Protein AF-A0A8C6MBT6-F1 (afdb_monomer_lite)

Organism: Nothobranchius furzeri (NCBI:txid105023)

Sequence (69 aa):
MDLRGLLLVCAVSRVWGYPSGKVTGSCSDLTPQHSRLARTTQSPYTVTTDKSSYGLGEQVTGKLGADVD

Foldseek 3Di:
DDPVVVVVVVPPDPPPCPPVNDPPPCVPPVDPPDPDDDDPDDDQKDKDWPDPDDDPPDDTDIDIDGNDD

Radius of gyration: 20.92 Å; chains: 1; bounding box: 51×43×39 Å

Secondary structure (DSSP, 8-state):
--HHHHHHHHHS------TT---TTT-SS-----SSPPP-SPPSEEEEES-S---TTPPP-EEEEE---

Structure (mmCIF, N/CA/C/O backbone):
data_AF-A0A8C6MBT6-F1
#
_entry.id   AF-A0A8C6MBT6-F1
#
loop_
_atom_site.group_PDB
_atom_site.id
_atom_site.type_symbol
_atom_site.label_atom_id
_atom_site.label_alt_id
_atom_site.label_comp_id
_atom_site.label_asym_id
_atom_site.label_entity_id
_atom_site.label_seq_id
_atom_site.pdbx_PDB_ins_code
_atom_site.Cartn_x
_atom_site.Cartn_y
_atom_site.Cartn_z
_atom_site.occupancy
_atom_site.B_iso_or_equiv
_atom_site.auth_seq_id
_atom_site.auth_comp_id
_atom_site.auth_asym_id
_atom_site.auth_atom_id
_atom_site.pdbx_PDB_model_num
ATOM 1 N N . MET A 1 1 ? -34.000 -20.755 24.697 1.00 56.47 1 MET A N 1
ATOM 2 C CA . MET A 1 1 ? -33.080 -20.415 23.589 1.00 56.47 1 MET A CA 1
ATOM 3 C C . MET A 1 1 ? -33.810 -20.770 22.305 1.00 56.47 1 MET A C 1
ATOM 5 O O . MET A 1 1 ? -33.993 -21.949 22.040 1.00 56.47 1 MET A O 1
ATOM 9 N N . ASP A 1 2 ? -34.364 -19.771 21.615 1.00 80.12 2 ASP A N 1
ATOM 10 C CA . ASP A 1 2 ? -35.291 -19.971 20.494 1.00 80.12 2 ASP A CA 1
ATOM 11 C C . ASP A 1 2 ? -34.657 -20.686 19.296 1.00 80.12 2 ASP A C 1
ATOM 13 O O . ASP A 1 2 ? -33.531 -20.384 18.895 1.00 80.12 2 ASP A O 1
ATOM 17 N N . LEU A 1 3 ? -35.433 -21.576 18.670 1.00 69.31 3 LEU A N 1
ATOM 18 C CA . LEU A 1 3 ? -35.036 -22.370 17.500 1.00 69.31 3 LEU A CA 1
ATOM 19 C C . LEU A 1 3 ? -34.571 -21.490 16.324 1.00 69.31 3 LEU A C 1
ATOM 21 O O . LEU A 1 3 ? -33.666 -21.856 15.578 1.00 69.31 3 LEU A O 1
ATOM 25 N N . ARG A 1 4 ? -35.142 -20.283 16.204 1.00 72.69 4 ARG A N 1
ATOM 26 C CA . ARG A 1 4 ? -34.748 -19.277 15.202 1.00 72.69 4 ARG A CA 1
ATOM 27 C C . ARG A 1 4 ? -33.328 -18.752 15.434 1.00 72.69 4 ARG A C 1
ATOM 29 O O . ARG A 1 4 ? -32.604 -18.529 14.469 1.00 72.69 4 ARG A O 1
ATOM 36 N N . GLY A 1 5 ? -32.922 -18.587 16.695 1.00 70.62 5 GLY A N 1
ATOM 37 C CA . GLY A 1 5 ? -31.564 -18.172 17.053 1.00 70.62 5 GLY A CA 1
ATOM 38 C C . GLY A 1 5 ? -30.531 -19.255 16.747 1.00 70.62 5 GLY A C 1
ATOM 39 O O . GLY A 1 5 ? -29.450 -18.949 16.251 1.00 70.62 5 GLY A O 1
ATOM 40 N N . LEU A 1 6 ? -30.890 -20.526 16.961 1.00 69.94 6 LEU A N 1
ATOM 41 C CA . LEU A 1 6 ? -30.025 -21.665 16.647 1.00 69.94 6 LEU A CA 1
ATOM 42 C C . LEU A 1 6 ? -29.782 -21.801 15.132 1.00 69.94 6 LEU A C 1
ATOM 44 O O . LEU A 1 6 ? -28.649 -22.005 14.705 1.00 69.94 6 LEU A O 1
ATOM 48 N N . LEU A 1 7 ? -30.825 -21.614 14.315 1.00 69.69 7 LEU A N 1
ATOM 49 C CA . LEU A 1 7 ? -30.737 -21.703 12.854 1.00 69.69 7 LEU A CA 1
ATOM 50 C C . LEU A 1 7 ? -29.805 -20.636 12.251 1.00 69.69 7 LEU A C 1
ATOM 52 O O . LEU A 1 7 ? -29.043 -20.934 11.334 1.00 69.69 7 LEU A O 1
ATOM 56 N N . LEU A 1 8 ? -29.827 -19.412 12.789 1.00 66.31 8 LEU A N 1
ATOM 57 C CA . LEU A 1 8 ? -28.953 -18.321 12.341 1.00 66.31 8 LEU A CA 1
ATOM 58 C C . LEU A 1 8 ? -27.473 -18.625 12.600 1.00 66.31 8 LEU A C 1
ATOM 60 O O . LEU A 1 8 ? -26.649 -18.373 11.728 1.00 66.31 8 LEU A O 1
ATOM 64 N N . VAL A 1 9 ? -27.138 -19.226 13.746 1.00 67.50 9 VAL A N 1
ATOM 65 C CA . VAL A 1 9 ? -25.760 -19.625 14.096 1.00 67.50 9 VAL A CA 1
ATOM 66 C C . VAL A 1 9 ? -25.253 -20.783 13.229 1.00 67.50 9 VAL A C 1
ATOM 68 O O . VAL A 1 9 ? -24.057 -20.882 12.968 1.00 67.50 9 VAL A O 1
ATOM 71 N N . CYS A 1 10 ? -26.142 -21.650 12.745 1.00 65.19 10 CYS A N 1
ATOM 72 C CA . CYS A 1 10 ? -25.777 -22.721 11.816 1.00 65.19 10 CYS A CA 1
ATOM 73 C C . CYS A 1 10 ? -25.628 -22.234 10.364 1.00 65.19 10 CYS A C 1
ATOM 75 O O . CYS A 1 10 ? -24.906 -22.857 9.590 1.00 65.19 10 CYS A O 1
ATOM 77 N N . ALA A 1 11 ? -26.299 -21.136 9.997 1.00 64.12 11 ALA A N 1
ATOM 78 C CA . ALA A 1 11 ? -26.296 -20.575 8.646 1.00 64.12 11 ALA A CA 1
ATOM 79 C C . ALA A 1 11 ? -25.164 -19.564 8.386 1.00 64.12 11 ALA A C 1
ATOM 81 O O . ALA A 1 11 ? -24.917 -19.217 7.230 1.00 64.12 11 ALA A O 1
ATOM 82 N N . VAL A 1 12 ? -24.455 -19.090 9.420 1.00 61.84 12 VAL A N 1
ATOM 83 C CA . VAL A 1 12 ? -23.223 -18.317 9.210 1.00 61.84 12 VAL A CA 1
ATOM 84 C C . VAL A 1 12 ? -22.142 -19.263 8.708 1.00 61.84 12 VAL A C 1
ATOM 86 O O . VAL A 1 12 ? -21.563 -20.039 9.470 1.00 61.84 12 VAL A O 1
ATOM 89 N N . SER A 1 13 ? -21.853 -19.180 7.410 1.00 57.84 13 SER A N 1
ATOM 90 C CA . SER A 1 13 ? -20.635 -19.724 6.822 1.00 57.84 13 SER A CA 1
ATOM 91 C C . SER A 1 13 ? -19.472 -19.367 7.740 1.00 57.84 13 SER A C 1
ATOM 93 O O . SER A 1 13 ? -19.237 -18.188 8.009 1.00 57.84 13 SER A O 1
ATOM 95 N N . ARG A 1 14 ? -18.767 -20.376 8.263 1.00 54.47 14 ARG A N 1
ATOM 96 C CA . ARG A 1 14 ? -17.515 -20.183 8.998 1.00 54.47 14 ARG A CA 1
ATOM 97 C C . ARG A 1 14 ? -16.572 -19.416 8.075 1.00 54.47 14 ARG A C 1
ATOM 99 O O . ARG A 1 14 ? -15.919 -20.013 7.227 1.00 54.47 14 ARG A O 1
ATOM 106 N N . VAL A 1 15 ? -16.518 -18.095 8.219 1.00 54.00 15 VAL A N 1
ATOM 107 C CA . VAL A 1 15 ? -15.517 -17.280 7.542 1.00 54.00 15 VAL A CA 1
ATOM 108 C C . VAL A 1 15 ? -14.211 -17.626 8.236 1.00 54.00 15 VAL A C 1
ATOM 110 O O . VAL A 1 15 ? -13.925 -17.152 9.334 1.00 54.00 15 VAL A O 1
ATOM 113 N N . TRP A 1 16 ? -13.467 -18.568 7.666 1.00 51.19 16 TRP A N 1
ATOM 114 C CA . TRP A 1 16 ? -12.121 -18.860 8.128 1.00 51.19 16 TRP A CA 1
ATOM 115 C C . TRP A 1 16 ? -11.247 -17.693 7.699 1.00 51.19 16 TRP A C 1
ATOM 117 O O . TRP A 1 16 ? -10.712 -17.659 6.594 1.00 51.19 16 TRP A O 1
ATOM 127 N N . GLY A 1 17 ? -11.138 -16.701 8.581 1.00 52.66 17 GLY A N 1
ATOM 128 C CA . GLY A 1 17 ? -10.020 -15.780 8.526 1.00 52.66 17 GLY A CA 1
ATOM 129 C C . GLY A 1 17 ? -8.753 -16.614 8.644 1.00 52.66 17 GLY A C 1
ATOM 130 O O . GLY A 1 17 ? -8.575 -17.341 9.622 1.00 52.66 17 GLY A O 1
ATOM 131 N N . TYR A 1 18 ? -7.894 -16.566 7.629 1.00 54.19 18 TYR A N 1
ATOM 132 C CA . TYR A 1 18 ? -6.573 -17.165 7.744 1.00 54.19 18 TYR A CA 1
ATOM 133 C C . TYR A 1 18 ? -5.882 -16.557 8.9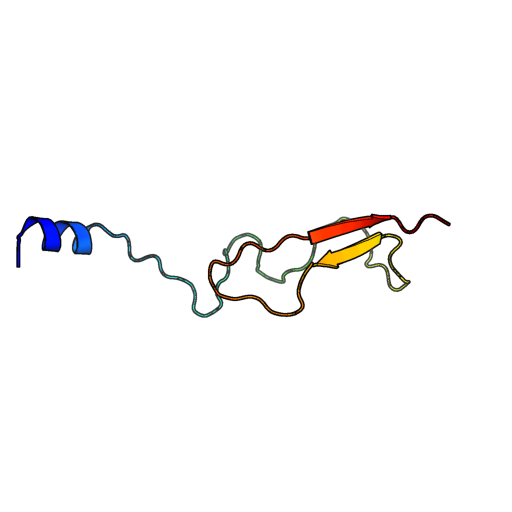75 1.00 54.19 18 TYR A C 1
ATOM 135 O O . TYR A 1 18 ? -5.996 -15.346 9.168 1.00 54.19 18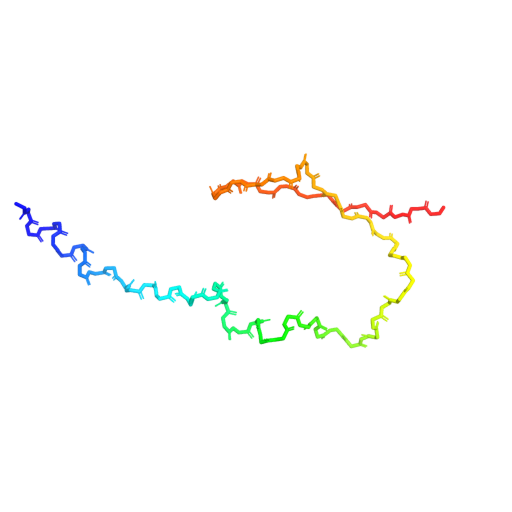 TYR A O 1
ATOM 143 N N . PRO A 1 19 ? -5.142 -17.331 9.787 1.00 48.09 19 PRO A N 1
ATOM 144 C CA . PRO A 1 19 ? -4.410 -16.799 10.941 1.00 48.09 19 PRO A CA 1
ATOM 145 C C . PRO A 1 19 ? -3.472 -15.626 10.596 1.00 48.09 19 PRO A C 1
ATOM 147 O O . PRO A 1 19 ? -3.097 -14.856 11.471 1.00 48.09 19 PRO A O 1
ATOM 150 N N . SER A 1 20 ? -3.120 -15.471 9.313 1.00 56.78 20 SER A N 1
ATOM 151 C CA . SER A 1 20 ? -2.336 -14.361 8.765 1.00 56.78 20 SER A CA 1
ATOM 152 C C . SER A 1 20 ? -3.154 -13.192 8.180 1.00 56.78 20 SER A C 1
ATOM 154 O O . SER A 1 20 ? -2.556 -12.253 7.667 1.00 56.78 20 SER A O 1
ATOM 156 N N . GLY A 1 21 ? -4.490 -13.267 8.133 1.00 53.19 21 GLY A N 1
ATOM 157 C CA . GLY A 1 21 ? -5.378 -12.224 7.594 1.00 53.19 21 GLY A CA 1
ATOM 158 C C . GLY A 1 21 ? -5.368 -12.020 6.067 1.00 53.19 21 GLY A C 1
ATOM 159 O O . GLY A 1 21 ? -5.834 -10.987 5.597 1.00 53.19 21 GLY A O 1
ATOM 160 N N . LYS A 1 22 ? -4.831 -12.955 5.265 1.00 54.78 22 LYS A N 1
ATOM 161 C CA . LYS A 1 22 ? -4.596 -12.738 3.819 1.00 54.78 22 LYS A CA 1
ATOM 162 C C . LYS A 1 22 ? -5.803 -13.068 2.927 1.00 54.78 22 LYS A C 1
ATOM 164 O O . LYS A 1 22 ? -6.363 -14.158 3.010 1.00 54.78 22 LYS A O 1
ATOM 169 N N . VAL A 1 23 ? -6.108 -12.158 1.996 1.00 56.12 23 VAL A N 1
ATOM 170 C CA . VAL A 1 23 ? -6.977 -12.376 0.824 1.00 56.12 23 VAL A CA 1
ATOM 171 C C . VAL A 1 23 ? -6.164 -13.162 -0.210 1.00 56.12 23 VAL A C 1
ATOM 173 O O . VAL A 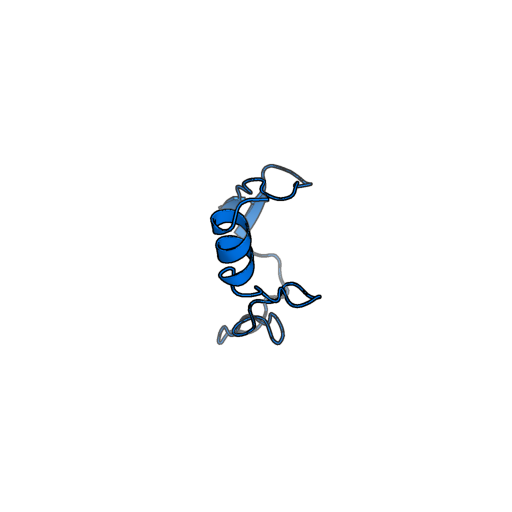1 23 ? -5.244 -12.642 -0.837 1.00 56.12 23 VAL A O 1
ATOM 176 N N . THR A 1 24 ? -6.429 -14.457 -0.336 1.00 53.47 24 THR A N 1
ATOM 177 C CA . THR A 1 24 ? -5.499 -15.465 -0.880 1.00 53.47 24 THR A CA 1
ATOM 178 C C . THR A 1 24 ? -5.275 -15.461 -2.402 1.00 53.47 24 THR A C 1
ATOM 180 O O . THR A 1 24 ? -4.657 -16.383 -2.918 1.00 53.47 24 THR A O 1
ATOM 183 N N . GLY A 1 25 ? -5.678 -14.410 -3.123 1.00 53.66 25 GLY A N 1
ATOM 184 C CA . GLY A 1 25 ? -5.351 -14.229 -4.549 1.00 53.66 25 GLY A CA 1
ATOM 185 C C . GLY A 1 25 ? -4.183 -13.272 -4.820 1.00 53.66 25 GLY A C 1
ATOM 186 O O . GLY A 1 25 ? -3.328 -13.562 -5.648 1.00 53.66 25 GLY A O 1
ATOM 187 N N . SER A 1 26 ? -4.114 -12.143 -4.105 1.00 53.47 26 SER A N 1
ATOM 188 C CA . SER A 1 26 ? -3.137 -11.065 -4.369 1.00 53.47 26 SER A CA 1
ATOM 189 C C . SER A 1 26 ? -1.982 -11.005 -3.367 1.00 53.47 26 SER A C 1
ATOM 191 O O . SER A 1 26 ? -1.088 -10.177 -3.502 1.00 53.47 26 SER A O 1
ATOM 193 N N . CYS A 1 27 ? -1.997 -11.847 -2.332 1.00 54.34 27 CYS A N 1
ATOM 194 C CA . CYS A 1 27 ? -1.090 -11.720 -1.194 1.00 54.34 27 CYS A CA 1
ATOM 195 C C . CYS A 1 27 ? -0.034 -12.833 -1.097 1.00 54.34 27 CYS A C 1
ATOM 197 O O . CYS A 1 27 ? 0.407 -13.103 0.016 1.00 54.34 27 CYS A O 1
ATOM 199 N N . SER A 1 28 ? 0.383 -13.506 -2.175 1.00 63.31 28 SER A N 1
ATOM 200 C CA . SER A 1 28 ? 1.461 -14.513 -2.086 1.00 63.31 28 SER A CA 1
ATOM 201 C C . SER A 1 28 ? 2.745 -13.890 -1.521 1.00 63.31 28 SER A C 1
ATOM 203 O O . SER A 1 28 ? 3.130 -14.180 -0.387 1.00 63.31 28 SER A O 1
ATOM 205 N N . ASP A 1 29 ? 3.329 -12.948 -2.254 1.00 70.00 29 ASP A N 1
ATOM 206 C CA . ASP A 1 29 ? 4.602 -12.291 -1.941 1.00 70.00 29 ASP A CA 1
ATOM 207 C C . ASP A 1 29 ? 4.457 -10.784 -1.655 1.00 70.00 29 ASP A C 1
ATOM 209 O O . ASP A 1 29 ? 5.448 -10.135 -1.334 1.00 70.00 29 ASP A O 1
ATOM 213 N N . LEU A 1 30 ? 3.234 -10.229 -1.744 1.00 68.50 30 LEU A N 1
ATOM 214 C CA . LEU A 1 30 ? 2.953 -8.782 -1.659 1.00 68.50 30 LEU A CA 1
ATOM 215 C C . LEU A 1 30 ? 3.790 -7.947 -2.646 1.00 68.50 30 LEU A C 1
ATOM 217 O O . LEU A 1 30 ? 3.933 -6.738 -2.466 1.00 68.50 30 LEU A O 1
ATOM 221 N N . THR A 1 31 ? 4.342 -8.579 -3.683 1.00 71.44 31 THR A N 1
ATOM 222 C CA . THR A 1 31 ? 5.203 -7.921 -4.656 1.00 71.44 31 THR A CA 1
ATOM 223 C C . THR A 1 31 ? 4.324 -7.250 -5.706 1.00 71.44 31 THR A C 1
ATOM 225 O O . THR A 1 31 ? 3.541 -7.927 -6.379 1.00 71.44 31 THR A O 1
ATOM 228 N N . PRO A 1 32 ? 4.426 -5.921 -5.886 1.00 71.62 32 PRO A N 1
ATOM 229 C CA . PRO A 1 32 ? 3.720 -5.244 -6.961 1.00 71.62 32 PRO A CA 1
ATOM 230 C C . PRO A 1 32 ? 4.187 -5.795 -8.314 1.00 71.62 32 PRO A C 1
ATOM 232 O O . PRO A 1 32 ? 5.347 -5.649 -8.693 1.00 71.62 32 PRO A O 1
ATOM 235 N N . GLN A 1 33 ? 3.287 -6.422 -9.070 1.00 74.50 33 GLN A N 1
ATOM 236 C CA . GLN A 1 33 ? 3.589 -7.002 -10.386 1.00 74.50 33 GLN A CA 1
ATOM 237 C C . GLN A 1 33 ? 3.580 -5.944 -11.500 1.00 74.50 33 GLN A C 1
ATOM 239 O O . GLN A 1 33 ? 3.007 -6.136 -12.571 1.00 74.50 33 GLN A O 1
ATOM 244 N N . HIS A 1 34 ? 4.195 -4.788 -11.255 1.00 73.69 34 HIS A N 1
ATOM 245 C CA . HIS A 1 34 ? 4.381 -3.783 -12.292 1.00 73.69 34 HIS A CA 1
ATOM 246 C C . HIS A 1 34 ? 5.613 -4.128 -13.138 1.00 73.69 34 HIS A C 1
ATOM 248 O O . HIS A 1 34 ? 6.670 -4.472 -12.613 1.00 73.69 34 HIS A O 1
ATOM 254 N N . SER A 1 35 ? 5.514 -3.998 -14.463 1.00 81.31 35 SER A N 1
ATOM 255 C CA . SER A 1 35 ? 6.583 -4.310 -15.434 1.00 81.31 35 SER A CA 1
ATOM 256 C C . SER A 1 35 ? 7.722 -3.272 -15.445 1.00 81.31 35 SER A C 1
ATOM 258 O O . SER A 1 35 ? 8.188 -2.838 -16.502 1.00 81.31 35 SER A O 1
ATOM 260 N N . ARG A 1 36 ? 8.110 -2.781 -14.269 1.00 80.88 36 ARG A N 1
ATOM 261 C CA . ARG A 1 36 ? 9.125 -1.752 -14.034 1.00 80.88 36 ARG A CA 1
ATOM 262 C C . ARG A 1 36 ? 9.970 -2.150 -12.833 1.00 80.88 36 ARG A C 1
ATOM 264 O O . ARG A 1 36 ? 9.464 -2.759 -11.894 1.00 80.88 36 ARG A O 1
ATOM 271 N N . LEU A 1 37 ? 11.249 -1.788 -12.881 1.00 84.31 37 LEU A N 1
ATOM 272 C CA . LEU A 1 37 ? 12.172 -1.999 -11.772 1.00 84.31 37 LEU A CA 1
ATOM 273 C C . LEU A 1 37 ? 11.770 -1.135 -10.571 1.00 84.31 37 LEU A C 1
ATOM 275 O O . LEU A 1 37 ? 11.243 -0.033 -10.739 1.00 84.31 37 LEU A O 1
ATOM 279 N N . ALA A 1 38 ? 12.041 -1.640 -9.368 1.00 83.06 38 ALA A N 1
ATOM 280 C CA . ALA A 1 38 ? 11.862 -0.877 -8.143 1.00 83.06 38 ALA A CA 1
ATOM 281 C C . ALA A 1 38 ? 12.750 0.372 -8.168 1.00 83.06 38 ALA A C 1
ATOM 283 O O . ALA A 1 38 ? 13.918 0.321 -8.564 1.00 83.06 38 ALA A O 1
ATOM 284 N N . ARG A 1 39 ? 12.196 1.501 -7.733 1.00 84.94 39 ARG A N 1
ATOM 285 C CA . ARG A 1 39 ? 12.955 2.739 -7.606 1.00 84.94 39 ARG A CA 1
ATOM 286 C C . ARG A 1 39 ? 13.665 2.775 -6.258 1.00 84.94 39 ARG A C 1
ATOM 288 O O . ARG A 1 39 ? 13.034 2.572 -5.229 1.00 84.94 39 ARG A O 1
ATOM 295 N N . THR A 1 40 ? 14.966 3.047 -6.279 1.00 88.50 40 THR A N 1
ATOM 296 C CA . THR A 1 40 ? 15.820 3.134 -5.079 1.00 88.50 40 THR A CA 1
ATOM 297 C C . THR A 1 40 ? 16.089 4.571 -4.632 1.00 88.50 40 THR A C 1
ATOM 299 O O . THR A 1 40 ? 16.659 4.790 -3.568 1.00 88.50 40 THR A O 1
ATOM 302 N N . THR A 1 41 ? 15.683 5.556 -5.434 1.00 89.75 41 THR A N 1
ATOM 303 C CA . THR A 1 41 ? 15.742 6.985 -5.109 1.00 89.75 41 THR A CA 1
ATOM 304 C C . THR A 1 41 ? 14.428 7.459 -4.486 1.00 89.75 41 THR A C 1
ATOM 306 O O . THR A 1 41 ? 13.391 6.811 -4.64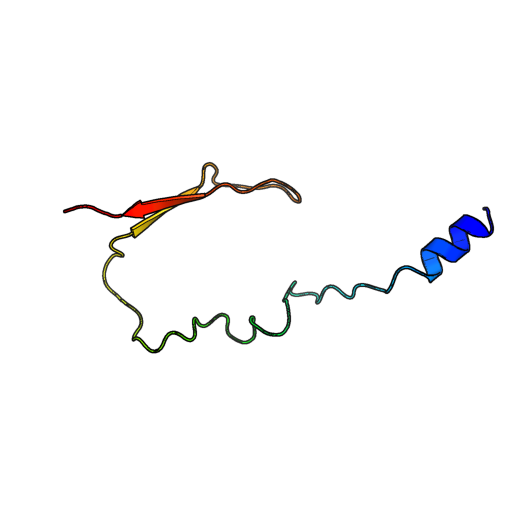5 1.00 89.75 41 THR A O 1
ATOM 309 N N . GLN A 1 42 ? 14.453 8.602 -3.791 1.00 88.56 42 GLN A N 1
ATOM 310 C CA . GLN A 1 42 ? 13.266 9.192 -3.160 1.00 88.56 42 GLN A CA 1
ATOM 311 C C . GLN A 1 42 ? 12.096 9.288 -4.148 1.00 88.56 42 GLN A C 1
ATOM 313 O O . GLN A 1 42 ? 12.307 9.667 -5.296 1.00 88.56 42 GLN A O 1
ATOM 318 N N . SER A 1 43 ? 10.887 8.914 -3.709 1.00 87.56 43 SER A N 1
ATOM 319 C CA . SER A 1 43 ? 9.626 8.977 -4.472 1.00 87.56 43 SER A CA 1
ATOM 320 C C . SER A 1 43 ? 9.243 10.430 -4.809 1.00 87.56 43 SER A C 1
ATOM 322 O O . SER A 1 43 ? 9.478 11.294 -3.972 1.00 87.56 43 SER A O 1
ATOM 324 N N . PRO A 1 44 ? 8.613 10.728 -5.968 1.00 89.62 44 PRO A N 1
ATOM 325 C CA . PRO A 1 44 ? 8.150 12.072 -6.317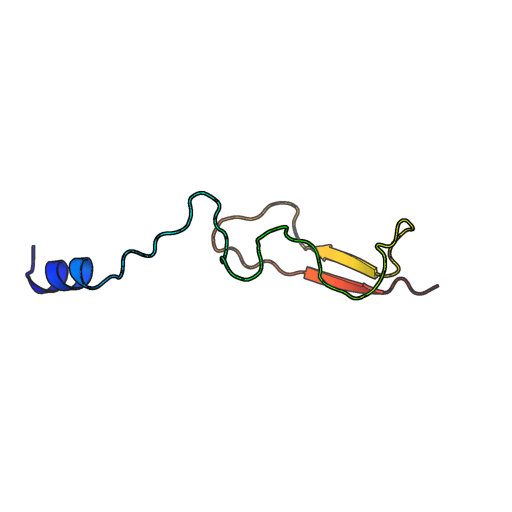 1.00 89.62 44 PRO A CA 1
ATOM 326 C C . PRO A 1 44 ? 6.727 12.299 -5.776 1.00 89.62 44 PRO A C 1
ATOM 328 O O . PRO A 1 44 ? 5.998 13.175 -6.219 1.00 89.62 44 PRO A O 1
ATOM 331 N N . TYR A 1 45 ? 6.284 11.404 -4.899 1.00 89.19 45 TYR A N 1
ATOM 332 C CA . TYR A 1 45 ? 4.966 11.358 -4.319 1.00 89.19 45 TYR A CA 1
ATOM 333 C C . TYR A 1 45 ? 5.139 11.099 -2.837 1.00 89.19 45 TYR A C 1
ATOM 335 O O . TYR A 1 45 ? 5.883 10.189 -2.446 1.00 89.19 45 TYR A O 1
ATOM 343 N N . THR A 1 46 ? 4.392 11.855 -2.047 1.00 91.25 46 THR A N 1
ATOM 344 C CA . THR A 1 46 ? 4.322 11.710 -0.600 1.00 91.25 46 THR A CA 1
ATOM 345 C C . THR A 1 46 ? 2.934 11.209 -0.238 1.00 91.25 46 THR A C 1
ATOM 347 O O . THR A 1 46 ? 1.922 11.790 -0.636 1.00 91.25 46 THR A O 1
ATOM 350 N N . VAL A 1 47 ? 2.891 10.118 0.522 1.00 89.75 47 VAL A N 1
ATOM 351 C CA . VAL A 1 47 ? 1.657 9.586 1.100 1.00 89.75 47 VAL A CA 1
ATOM 352 C C . VAL A 1 47 ? 1.649 9.947 2.573 1.00 89.75 47 VAL A C 1
ATOM 354 O O . VAL A 1 47 ? 2.570 9.591 3.306 1.00 89.75 47 VAL A O 1
ATOM 357 N N . THR A 1 48 ? 0.612 10.652 3.008 1.00 93.31 48 THR A N 1
ATOM 358 C CA . THR A 1 48 ? 0.409 10.989 4.417 1.00 93.31 48 THR A CA 1
ATOM 359 C C . THR A 1 48 ? -0.910 10.427 4.910 1.00 93.31 48 THR A C 1
ATOM 361 O O . THR A 1 48 ? -1.833 10.159 4.137 1.00 93.31 48 THR A O 1
ATOM 364 N N . THR A 1 49 ? -0.988 10.233 6.219 1.00 92.94 49 THR A N 1
ATOM 365 C CA . THR A 1 49 ? -2.221 9.849 6.900 1.00 92.94 49 THR A CA 1
ATOM 366 C C . THR A 1 49 ? -2.442 10.787 8.072 1.00 92.94 49 THR A C 1
ATOM 368 O O . THR A 1 49 ? -1.496 11.413 8.555 1.00 92.94 49 THR A O 1
ATOM 371 N N . ASP A 1 50 ? -3.689 10.903 8.511 1.00 88.56 50 ASP A N 1
ATOM 372 C CA . ASP A 1 50 ? -4.046 11.890 9.531 1.00 88.56 50 ASP A CA 1
ATOM 373 C C . ASP A 1 50 ? -3.576 11.483 10.943 1.00 88.56 50 ASP A C 1
ATOM 375 O O . ASP A 1 50 ? -3.518 12.324 11.841 1.00 88.56 50 ASP A O 1
ATOM 379 N N . LYS A 1 51 ? -3.244 10.200 11.161 1.00 90.06 51 LYS A N 1
ATOM 380 C CA . LYS A 1 51 ? -2.865 9.637 12.468 1.00 90.06 51 LYS A CA 1
ATOM 381 C C . LYS A 1 51 ? -1.734 8.615 12.352 1.00 90.06 51 LYS A C 1
ATOM 383 O O . LYS A 1 51 ? -1.551 7.979 11.320 1.00 90.06 51 LYS A O 1
ATOM 388 N N . SER A 1 52 ? -1.008 8.412 13.449 1.00 89.12 52 SER A N 1
ATOM 389 C CA . SER A 1 52 ? 0.068 7.415 13.555 1.00 89.12 5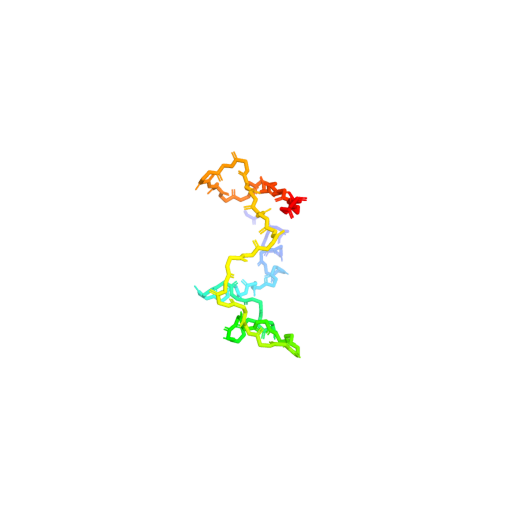2 SER A CA 1
ATOM 390 C C . SER A 1 52 ? -0.376 6.070 14.147 1.00 89.12 52 SER A C 1
ATOM 392 O O . SER A 1 52 ? 0.393 5.111 14.117 1.00 89.12 52 SER A O 1
ATOM 394 N N . SER A 1 53 ? -1.600 5.976 14.672 1.00 91.44 53 SER A N 1
ATOM 395 C CA . SER A 1 53 ? -2.189 4.748 15.216 1.00 91.44 53 SER A CA 1
ATOM 396 C C . SER A 1 53 ? -3.684 4.673 14.900 1.00 91.44 53 SER A C 1
ATOM 398 O O . SER A 1 53 ? -4.343 5.703 14.757 1.00 91.44 53 SER A O 1
ATOM 400 N N . TYR A 1 54 ? -4.202 3.447 14.779 1.00 90.06 54 TYR A N 1
ATOM 401 C CA . TYR A 1 54 ? -5.584 3.174 14.381 1.00 90.06 54 TYR A CA 1
ATOM 402 C C . TYR A 1 54 ? -6.175 2.029 15.199 1.00 90.06 54 TYR A C 1
ATOM 404 O O . TYR A 1 54 ? -5.489 1.048 15.501 1.00 90.06 54 TYR A O 1
ATOM 412 N N . GLY A 1 55 ? -7.455 2.153 15.535 1.00 90.50 55 GLY A N 1
ATOM 413 C CA . GLY A 1 55 ? -8.252 1.087 16.130 1.00 90.50 55 GLY A CA 1
ATOM 414 C C . GLY A 1 55 ? -8.899 0.171 15.089 1.00 90.50 55 GLY A C 1
ATOM 415 O O . GLY A 1 55 ? -9.025 0.499 13.909 1.00 90.50 55 GLY A O 1
ATOM 416 N N . LEU A 1 56 ? -9.365 -0.995 15.541 1.00 90.06 56 LEU A N 1
ATOM 417 C CA . LEU A 1 56 ? -10.179 -1.880 14.706 1.00 90.06 56 LEU A CA 1
ATOM 418 C C . LEU A 1 56 ? -11.501 -1.200 14.324 1.00 90.06 56 LEU A C 1
ATOM 420 O O . LEU A 1 56 ? -12.201 -0.670 15.184 1.00 90.06 56 LEU A O 1
ATOM 424 N N . GLY A 1 57 ? -11.849 -1.255 13.036 1.00 89.31 57 GLY A N 1
ATOM 425 C CA . GLY A 1 57 ? -13.074 -0.651 12.496 1.00 89.31 57 GLY A CA 1
ATOM 426 C C . GLY A 1 57 ? -12.995 0.863 12.282 1.00 89.31 57 GLY A C 1
ATOM 427 O O . GLY A 1 57 ? -13.968 1.462 11.828 1.00 89.31 57 GLY A O 1
ATOM 428 N N . GLU A 1 58 ? -11.855 1.484 12.581 1.00 90.69 58 GLU A N 1
ATOM 429 C CA . GLU A 1 58 ? -11.645 2.905 12.343 1.00 90.69 58 GLU A CA 1
ATOM 430 C C . GLU A 1 58 ? -11.460 3.198 10.848 1.00 90.69 58 GLU A C 1
ATOM 432 O O . GLU A 1 58 ? -10.797 2.456 10.119 1.00 90.69 58 GLU A O 1
ATOM 437 N N . GLN A 1 59 ? -12.043 4.305 10.387 1.00 90.56 59 GLN A N 1
ATOM 438 C CA . GLN A 1 59 ? -11.821 4.793 9.033 1.00 90.56 59 GLN A CA 1
ATOM 439 C C . GLN A 1 59 ? -10.431 5.429 8.930 1.00 90.56 59 GLN A C 1
ATOM 441 O O . GLN A 1 59 ? -10.115 6.379 9.645 1.00 90.56 59 GLN A O 1
ATOM 446 N N . VAL A 1 60 ? -9.620 4.916 8.005 1.00 91.19 60 VAL A N 1
ATOM 447 C CA . VAL A 1 60 ? -8.302 5.466 7.679 1.00 91.19 60 VAL A CA 1
ATOM 448 C C . VAL A 1 60 ? -8.436 6.374 6.463 1.00 91.19 60 VAL A C 1
ATOM 450 O O . VAL A 1 60 ? -8.829 5.917 5.389 1.00 91.19 60 VAL A O 1
ATOM 453 N N . THR A 1 61 ? -8.074 7.644 6.622 1.00 91.69 61 THR A N 1
ATOM 454 C CA . THR A 1 61 ? -8.015 8.616 5.527 1.00 91.69 61 THR A CA 1
ATOM 455 C C . THR A 1 61 ? -6.557 8.925 5.208 1.00 91.69 61 THR A C 1
ATOM 457 O O . THR A 1 61 ? -5.742 9.181 6.097 1.00 91.69 61 THR A O 1
ATOM 460 N N . GLY A 1 62 ? -6.218 8.859 3.922 1.00 89.94 62 GLY A N 1
ATOM 461 C CA . GLY A 1 62 ? -4.885 9.150 3.410 1.00 89.94 62 GLY A CA 1
ATOM 462 C C . GLY A 1 62 ? -4.932 10.213 2.323 1.00 89.94 62 GLY A C 1
ATOM 463 O O . GLY A 1 62 ? -5.933 10.353 1.617 1.00 89.94 62 GLY A O 1
ATOM 464 N N . LYS A 1 63 ? -3.838 10.959 2.183 1.00 92.81 63 LYS A N 1
ATOM 465 C CA . LYS A 1 63 ? -3.652 11.950 1.122 1.00 92.81 63 LYS A CA 1
ATOM 466 C C . LYS A 1 63 ? -2.443 11.576 0.281 1.00 92.81 63 LYS A C 1
ATOM 468 O O . LYS A 1 63 ? -1.425 11.123 0.801 1.00 92.81 63 LYS A O 1
ATOM 473 N N . LEU A 1 64 ? -2.576 11.793 -1.022 1.00 92.00 64 LEU A N 1
ATOM 474 C CA . LEU A 1 64 ? -1.503 11.656 -1.994 1.00 92.00 64 LEU A CA 1
ATOM 475 C C . LEU A 1 64 ? -1.134 13.053 -2.492 1.00 92.00 64 LEU A C 1
ATOM 477 O O . LEU A 1 64 ? -1.979 13.748 -3.053 1.00 92.00 64 LEU A O 1
ATOM 481 N N . GLY A 1 65 ? 0.114 13.452 -2.277 1.00 88.56 65 GLY A N 1
ATOM 482 C CA . GLY A 1 65 ? 0.694 14.658 -2.859 1.00 88.56 65 GLY A CA 1
ATOM 483 C C . GLY A 1 65 ? 1.763 14.295 -3.880 1.00 88.56 65 GLY A C 1
ATOM 484 O O . GLY A 1 65 ? 2.495 13.325 -3.681 1.00 88.56 65 GLY A O 1
ATOM 485 N N . ALA A 1 66 ? 1.854 15.067 -4.959 1.00 84.44 66 ALA A N 1
ATOM 486 C CA . ALA A 1 66 ? 3.045 15.092 -5.799 1.00 84.44 66 ALA A CA 1
ATOM 487 C C . ALA A 1 66 ? 4.051 16.074 -5.194 1.00 84.44 66 ALA A C 1
ATOM 489 O O . ALA A 1 66 ? 3.663 17.146 -4.730 1.00 84.44 66 ALA A O 1
ATOM 490 N N . ASP A 1 67 ? 5.318 15.688 -5.196 1.00 70.75 67 ASP A N 1
ATOM 491 C CA . ASP A 1 67 ? 6.424 16.605 -4.976 1.00 70.75 67 ASP A CA 1
ATOM 492 C C . ASP A 1 67 ? 6.590 17.389 -6.282 1.00 70.75 67 ASP A C 1
ATOM 494 O O . ASP A 1 67 ? 6.899 16.814 -7.330 1.00 70.75 67 ASP A O 1
ATOM 498 N N . VAL A 1 68 ? 6.215 18.666 -6.246 1.00 59.38 68 VAL A N 1
ATOM 499 C CA . VAL A 1 68 ? 6.378 19.585 -7.372 1.00 59.38 68 VAL A CA 1
ATOM 500 C C . VAL A 1 68 ? 7.740 20.231 -7.165 1.00 59.38 68 VAL A C 1
ATOM 502 O O . VAL A 1 68 ? 7.913 20.936 -6.172 1.00 59.38 68 VAL A O 1
ATOM 505 N N . ASP A 1 69 ? 8.689 19.926 -8.050 1.00 52.16 69 ASP A N 1
ATOM 506 C CA . ASP A 1 69 ? 9.918 20.718 -8.195 1.00 52.16 69 ASP A CA 1
ATOM 507 C C . ASP A 1 69 ? 9.563 22.166 -8.576 1.00 52.16 69 ASP A C 1
ATOM 509 O O . ASP A 1 69 ? 8.705 22.337 -9.482 1.00 52.16 69 ASP A O 1
#

pLDDT: mean 74.54, std 14.89, range [48.09, 93.31]

InterPro domains:
  IPR002861 Reeler domain [PF02014] (26-63)